Protein AF-A0A1J4USJ6-F1 (afdb_monomer_lite)

Sequence (174 aa):
MAGTRSRQRKGFVGPLGDDFPSIFPIVAGVVLFFATLAYANGVIQEKNDYLDVRKAALGLSYLVTRTGSIDYGYLGMVTCSQELAAYAKSRSVKYHVIVKGACNGIEFSETAEELFGLEDESLYVSCGSEEGESVAEQAMNSNPVIMNFPVAVGCPSYSSNTNGLGMLTVVTWR

Secondary structure (DSSP, 8-state):
--------------GGGTSHHHHHHHHHHHHHHHHHHHHHHHHHHHHHHHHHHHHHHHHHHHHHHTTSEE-HHHIIIIIIIIIIHHHHHHTT-EEEEEEEEE-S---TTS-HHHHH---S--EEEEEESS-STHHHHHHHTT--EEEEEEEEE--GGGT-SS-EEEEEEEEEE-

Foldseek 3Di:
DDDDDDPDPPPPPDPVNVCVVVVVVVVVVVVVVVVVVVVVVVVVVVVVQVVLQVVLLVVLVCLQCVVLEDEQVCVVPPSQPPPNLVSCVVSVKKKKKKKWWDPPADDPPDDVCRVPVPPPDTDIDMHIPDDDPCPVVVLVVFVKDKDKDKGFYCDPPPPDPGTTIIIMIMIMGD

Radius of gyration: 32.66 Å; chains: 1; bounding box: 81×36×108 Å

Structure (mmCIF, N/CA/C/O backbone):
data_AF-A0A1J4USJ6-F1
#
_entry.id   AF-A0A1J4USJ6-F1
#
loop_
_atom_site.group_PDB
_atom_site.id
_atom_site.type_symbol
_atom_site.label_atom_id
_atom_site.label_alt_id
_atom_site.label_comp_id
_atom_site.label_asym_id
_atom_site.label_entity_id
_atom_site.label_seq_id
_atom_site.pdbx_PDB_ins_code
_atom_site.Cartn_x
_atom_site.Cartn_y
_atom_site.Cartn_z
_atom_site.occupancy
_atom_site.B_iso_or_equiv
_atom_site.auth_seq_id
_atom_site.auth_comp_id
_atom_site.auth_asym_id
_atom_site.auth_atom_id
_atom_site.pdbx_PDB_model_num
ATOM 1 N N . MET A 1 1 ? -48.947 25.179 83.606 1.00 42.44 1 MET A N 1
ATOM 2 C CA . MET A 1 1 ? -47.828 25.125 82.640 1.00 42.44 1 MET A CA 1
ATOM 3 C C . MET A 1 1 ? -47.857 23.768 81.955 1.00 42.44 1 MET A C 1
ATOM 5 O O . MET A 1 1 ? -47.458 22.779 82.553 1.00 42.44 1 MET A O 1
ATOM 9 N N . ALA A 1 2 ? -48.448 23.702 80.761 1.00 42.78 2 ALA A N 1
ATOM 10 C CA . ALA A 1 2 ? -48.607 22.468 79.998 1.00 42.78 2 ALA A CA 1
ATOM 11 C C . ALA A 1 2 ? -47.432 22.327 79.021 1.00 42.78 2 ALA A C 1
ATOM 13 O O . ALA A 1 2 ? -47.312 23.102 78.076 1.00 42.78 2 ALA A O 1
ATOM 14 N N . GLY A 1 3 ? -46.540 21.372 79.286 1.00 46.47 3 GLY A N 1
ATOM 15 C CA . GLY A 1 3 ? -45.419 21.056 78.408 1.00 46.47 3 GLY A CA 1
ATOM 16 C C . GLY A 1 3 ? -45.889 20.261 77.192 1.00 46.47 3 GLY A C 1
ATOM 17 O O . GLY A 1 3 ? -46.294 19.105 77.312 1.00 46.47 3 GLY A O 1
ATOM 18 N N . THR A 1 4 ? -45.820 20.866 76.011 1.00 55.78 4 THR A N 1
ATOM 19 C CA . THR A 1 4 ? -46.043 20.196 74.727 1.00 55.78 4 THR A CA 1
ATOM 20 C C . THR A 1 4 ? -44.861 19.278 74.411 1.00 55.78 4 THR A C 1
ATOM 22 O O . THR A 1 4 ? -43.789 19.742 74.027 1.00 55.78 4 THR A O 1
ATOM 25 N N . ARG A 1 5 ? -45.042 17.960 74.566 1.00 51.94 5 ARG A N 1
ATOM 26 C CA . ARG A 1 5 ? -44.087 16.951 74.076 1.00 51.94 5 ARG A CA 1
ATOM 27 C C . ARG A 1 5 ? -44.173 16.873 72.551 1.00 51.94 5 ARG A C 1
ATOM 29 O O . ARG A 1 5 ? -45.172 16.399 72.011 1.00 51.94 5 ARG A O 1
ATOM 36 N N . SER A 1 6 ? -43.126 17.310 71.857 1.00 59.25 6 SER A N 1
ATOM 37 C CA . SER A 1 6 ? -42.968 17.081 70.422 1.00 59.25 6 SER A CA 1
ATOM 38 C C . SER A 1 6 ? -42.794 15.579 70.162 1.00 59.25 6 SER A C 1
ATOM 40 O O . SER A 1 6 ? -41.860 14.935 70.637 1.00 59.25 6 SER A O 1
ATOM 42 N N . ARG A 1 7 ? -43.727 14.982 69.413 1.00 56.41 7 ARG A N 1
ATOM 43 C CA . ARG A 1 7 ? -43.558 13.630 68.867 1.00 56.41 7 ARG A CA 1
ATOM 44 C C . ARG A 1 7 ? -42.507 13.703 67.760 1.00 56.41 7 ARG A C 1
ATOM 46 O O . ARG A 1 7 ? -42.830 14.077 66.635 1.00 56.41 7 ARG A O 1
ATOM 53 N N . GLN A 1 8 ? -41.264 13.338 68.065 1.00 59.28 8 GLN A N 1
ATOM 54 C CA . GLN A 1 8 ? -40.279 13.006 67.036 1.00 59.28 8 GLN A CA 1
ATOM 55 C C . GLN A 1 8 ? -40.834 11.843 66.205 1.00 59.28 8 GLN A C 1
ATOM 57 O O . GLN A 1 8 ? -40.986 10.723 66.699 1.00 59.28 8 GLN A O 1
ATOM 62 N N . ARG A 1 9 ? -41.179 12.113 64.942 1.00 60.00 9 ARG A N 1
ATOM 63 C CA . ARG A 1 9 ? -41.454 11.062 63.962 1.00 60.00 9 ARG A CA 1
ATOM 64 C C . ARG A 1 9 ? -40.146 10.308 63.746 1.00 60.00 9 ARG A C 1
ATOM 66 O O . ARG A 1 9 ? -39.237 10.824 63.106 1.00 60.00 9 ARG A O 1
ATOM 73 N N . LYS A 1 10 ? -40.046 9.103 64.310 1.00 57.91 10 LYS A N 1
ATOM 74 C CA . LYS A 1 10 ? -39.021 8.130 63.933 1.00 57.91 10 LYS A CA 1
ATOM 75 C C . LYS A 1 10 ? -39.247 7.819 62.455 1.00 57.91 10 LYS A C 1
ATOM 77 O O . LYS A 1 10 ? -40.244 7.186 62.113 1.00 57.91 10 LYS A O 1
ATOM 82 N N . GLY A 1 11 ? -38.391 8.355 61.588 1.00 61.69 11 GLY A N 1
ATOM 83 C CA . GLY A 1 11 ? -38.365 7.973 60.184 1.00 61.69 11 GLY A CA 1
ATOM 84 C C . GLY A 1 11 ? -38.097 6.477 60.123 1.00 61.69 11 GLY A C 1
ATOM 85 O O . GLY A 1 11 ? -37.066 6.018 60.607 1.00 61.69 11 GLY A O 1
ATOM 86 N N . PHE A 1 12 ? -39.058 5.719 59.603 1.00 52.09 12 PHE A N 1
ATOM 87 C CA . PHE A 1 12 ? -38.860 4.327 59.230 1.00 52.09 12 PHE A CA 1
ATOM 88 C C . 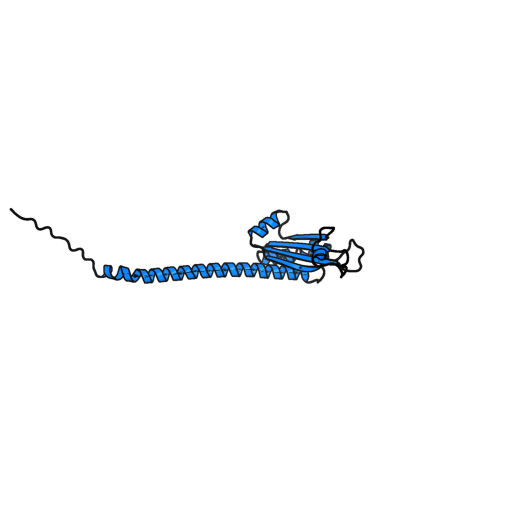PHE A 1 12 ? -37.834 4.302 58.093 1.00 52.09 12 PHE A C 1
ATOM 90 O O . PHE A 1 12 ? -38.188 4.395 56.921 1.00 52.09 12 PHE A O 1
ATOM 97 N N . VAL A 1 13 ? -36.554 4.208 58.441 1.00 57.50 13 VAL A N 1
ATOM 98 C CA . VAL A 1 13 ? -35.556 3.653 57.532 1.00 57.50 13 VAL A CA 1
ATOM 99 C C . VAL A 1 13 ? -35.778 2.146 57.606 1.00 57.50 13 VAL A C 1
ATOM 101 O O . VAL A 1 13 ? -35.335 1.485 58.539 1.00 57.50 13 VAL A O 1
ATOM 104 N N . GLY A 1 14 ? -36.628 1.631 56.716 1.00 60.66 14 GLY A N 1
ATOM 105 C CA . GLY A 1 14 ? -36.828 0.192 56.569 1.00 60.66 14 GLY A CA 1
ATOM 106 C C . GLY A 1 14 ? -35.549 -0.499 56.069 1.00 60.66 14 GLY A C 1
ATOM 107 O O . GLY A 1 14 ? -34.630 0.184 55.614 1.00 60.66 14 GLY A O 1
ATOM 108 N N . PRO A 1 15 ? -35.501 -1.844 56.083 1.00 57.12 15 PRO A N 1
ATOM 109 C CA . PRO A 1 15 ? -34.329 -2.643 55.692 1.00 57.12 15 PRO A CA 1
ATOM 110 C C . PRO A 1 15 ? -33.824 -2.392 54.258 1.00 57.12 15 PRO A C 1
ATOM 112 O O . PRO A 1 15 ? -32.719 -2.787 53.923 1.00 57.12 15 PRO A O 1
ATOM 115 N N . LEU A 1 16 ? -34.578 -1.663 53.429 1.00 55.66 16 LEU A N 1
ATOM 116 C CA . LEU A 1 16 ? -34.137 -1.196 52.110 1.00 55.66 16 LEU A CA 1
ATOM 117 C C . LEU A 1 16 ? -32.944 -0.219 52.163 1.00 55.66 16 LEU A C 1
ATOM 119 O O . LEU A 1 16 ? -32.308 -0.005 51.140 1.00 55.66 16 LEU A O 1
ATOM 123 N N . GLY A 1 17 ? -32.656 0.398 53.316 1.00 55.06 17 GLY A N 1
ATOM 124 C CA . GLY A 1 17 ? -31.540 1.338 53.490 1.00 55.06 17 GLY A CA 1
ATOM 125 C C . GLY A 1 17 ? -30.177 0.700 53.801 1.00 55.06 17 GLY A C 1
ATOM 126 O O . GLY A 1 17 ? -29.163 1.368 53.617 1.00 55.06 17 GLY A O 1
ATOM 127 N N . ASP A 1 18 ? -30.145 -0.554 54.266 1.00 61.88 18 ASP A N 1
ATOM 128 C CA . ASP A 1 18 ? -28.931 -1.229 54.770 1.00 61.88 18 ASP A CA 1
ATOM 129 C C . ASP A 1 18 ? -28.135 -1.939 53.654 1.00 61.88 18 ASP A C 1
ATOM 131 O O . ASP A 1 18 ? -26.920 -2.084 53.740 1.00 61.88 18 ASP A O 1
ATOM 135 N N . ASP A 1 19 ? -28.791 -2.283 52.538 1.00 61.91 19 ASP A N 1
ATOM 136 C CA . ASP A 1 19 ? -28.164 -2.939 51.376 1.00 61.91 19 ASP A CA 1
ATOM 137 C C . ASP A 1 19 ? -27.578 -1.954 50.341 1.00 61.91 19 ASP A C 1
ATOM 139 O O . ASP A 1 19 ? -26.944 -2.349 49.359 1.00 61.91 19 ASP A O 1
ATOM 143 N N . PHE A 1 20 ? -27.743 -0.643 50.542 1.00 65.38 20 PHE A N 1
ATOM 144 C CA . PHE A 1 20 ? -27.178 0.365 49.637 1.00 65.38 20 PHE A CA 1
ATOM 145 C C . PHE A 1 20 ? -25.642 0.343 49.536 1.00 65.38 20 PHE A C 1
ATOM 147 O O . PHE A 1 20 ? -25.138 0.559 48.438 1.00 65.38 20 PHE A O 1
ATOM 154 N N . PRO A 1 21 ? -24.854 0.069 50.593 1.00 71.62 21 PRO A N 1
ATOM 155 C CA . PRO A 1 21 ? -23.399 -0.024 50.472 1.00 71.62 21 PRO A CA 1
ATOM 156 C C . PRO A 1 21 ? -22.934 -1.277 49.713 1.00 71.62 21 PRO A C 1
ATOM 158 O O . PRO A 1 21 ? -21.878 -1.247 49.083 1.00 71.62 21 PRO A O 1
ATOM 161 N N . SER A 1 22 ? -23.704 -2.372 49.750 1.00 78.50 22 SER A N 1
ATOM 162 C CA . SER A 1 22 ? -23.312 -3.665 49.170 1.00 78.50 22 SER A CA 1
ATOM 163 C C . SER A 1 22 ? -23.592 -3.767 47.665 1.00 78.50 22 SER A C 1
ATOM 165 O O . SER A 1 22 ? -22.910 -4.518 46.965 1.00 78.50 22 SER A O 1
ATOM 167 N N . ILE A 1 23 ? -24.520 -2.962 47.132 1.00 83.25 23 ILE A N 1
ATOM 168 C CA . ILE A 1 23 ? -24.812 -2.913 45.690 1.00 83.25 23 ILE A CA 1
ATOM 169 C C . ILE A 1 23 ? -23.757 -2.128 44.892 1.00 83.25 23 ILE A C 1
ATOM 171 O O . ILE A 1 23 ? -23.532 -2.420 43.717 1.00 83.25 23 ILE A O 1
ATOM 175 N N . PHE A 1 24 ? -23.064 -1.169 45.518 1.00 86.00 24 PHE A N 1
ATOM 176 C CA . PHE A 1 24 ? -22.065 -0.327 44.846 1.00 86.00 24 PHE A CA 1
ATOM 177 C C . PHE A 1 24 ? -20.910 -1.127 44.224 1.00 86.00 24 PHE A C 1
ATOM 179 O O . PHE A 1 24 ? -20.638 -0.912 43.043 1.00 86.00 24 PHE A O 1
ATOM 186 N N . PRO A 1 25 ? -20.251 -2.066 44.935 1.00 89.38 25 PRO A N 1
ATOM 187 C CA . PRO A 1 25 ? -19.200 -2.894 44.343 1.00 89.38 25 PRO A CA 1
ATOM 188 C C . PRO A 1 25 ? -19.688 -3.742 43.166 1.00 89.38 25 PRO A C 1
ATOM 190 O O . PRO A 1 25 ? -18.964 -3.902 42.186 1.00 89.38 25 PRO A O 1
ATOM 193 N N . ILE A 1 26 ? -20.924 -4.250 43.234 1.00 90.12 26 ILE A N 1
ATOM 194 C CA . ILE A 1 26 ? -21.519 -5.063 42.166 1.00 90.12 26 ILE A CA 1
ATOM 195 C C . ILE A 1 26 ? -21.740 -4.199 40.923 1.00 90.12 26 ILE A C 1
ATOM 197 O O . ILE A 1 26 ? -21.299 -4.557 39.833 1.00 90.12 26 ILE A O 1
ATOM 201 N N . VAL A 1 27 ? -22.361 -3.028 41.084 1.00 91.62 27 VAL A N 1
ATOM 202 C CA . VAL A 1 27 ? -22.597 -2.093 39.976 1.00 91.62 27 VAL A CA 1
ATOM 203 C C . VAL A 1 27 ? -21.274 -1.582 39.402 1.00 91.62 27 VAL A C 1
ATOM 205 O O . VAL A 1 27 ? -21.112 -1.564 38.185 1.00 91.62 27 VAL A O 1
ATOM 208 N N . ALA A 1 28 ? -20.301 -1.236 40.247 1.00 93.31 28 ALA A N 1
ATOM 209 C CA . ALA A 1 28 ? -18.972 -0.816 39.808 1.00 93.31 28 ALA A CA 1
ATOM 210 C C . ALA A 1 28 ? -18.256 -1.916 39.010 1.00 93.31 28 ALA A C 1
ATOM 212 O O . ALA A 1 28 ? -17.685 -1.631 37.959 1.00 93.31 28 ALA A O 1
ATOM 213 N N . GLY A 1 29 ? -18.335 -3.174 39.458 1.00 96.12 29 GLY A N 1
ATOM 214 C CA . GLY A 1 29 ? -17.787 -4.322 38.738 1.00 96.12 29 GLY A CA 1
ATOM 215 C C . GLY A 1 29 ? -18.441 -4.530 37.371 1.00 96.12 29 GLY A C 1
ATOM 216 O O . GLY A 1 29 ? -17.742 -4.745 36.384 1.00 96.12 29 GLY A O 1
ATOM 217 N N . VAL A 1 30 ? -19.768 -4.393 37.287 1.00 95.31 30 VAL A N 1
ATOM 218 C CA . VAL A 1 30 ? -20.517 -4.497 36.024 1.00 95.31 30 VAL A CA 1
ATOM 219 C C . VAL A 1 30 ? -20.153 -3.363 35.061 1.00 95.31 30 VAL A C 1
ATOM 221 O O . VAL A 1 30 ? -19.907 -3.615 33.883 1.00 95.31 30 VAL A O 1
ATOM 224 N N . VAL A 1 31 ? -20.057 -2.121 35.546 1.00 95.44 31 VAL A N 1
ATOM 225 C CA . VAL A 1 31 ? -19.638 -0.971 34.725 1.00 95.44 31 VAL A CA 1
ATOM 226 C C . VAL A 1 31 ? -18.211 -1.159 34.216 1.00 95.44 31 VAL A C 1
ATOM 228 O O . VAL A 1 31 ? -17.957 -0.953 33.031 1.00 95.44 31 VAL A O 1
ATOM 231 N N . LEU A 1 32 ? -17.292 -1.598 35.080 1.00 95.88 32 LEU A N 1
ATOM 232 C CA . LEU A 1 32 ? -15.907 -1.861 34.698 1.00 95.88 32 LEU A CA 1
ATOM 233 C C . LEU A 1 32 ? -15.828 -2.976 33.651 1.00 95.88 32 LEU A C 1
ATOM 235 O O . LEU A 1 32 ? -15.102 -2.835 32.673 1.00 95.88 32 LEU A O 1
ATOM 239 N N . PHE A 1 33 ? -16.617 -4.039 33.800 1.00 96.88 33 PHE A N 1
ATOM 240 C CA . PHE A 1 33 ? -16.700 -5.125 32.824 1.00 96.88 33 PHE A CA 1
ATOM 241 C C . PHE A 1 33 ? -17.216 -4.660 31.452 1.00 96.88 33 PHE A C 1
ATOM 243 O O . PHE A 1 33 ? -16.642 -5.007 30.421 1.00 96.88 33 PHE A O 1
ATOM 250 N N . PHE A 1 34 ? -18.266 -3.836 31.403 1.00 96.88 34 PHE A N 1
ATOM 251 C CA . PHE A 1 34 ? -18.735 -3.286 30.127 1.00 96.88 34 PHE A CA 1
ATOM 252 C C . PHE A 1 34 ? -17.734 -2.306 29.509 1.00 96.88 34 PHE A C 1
ATOM 254 O O . PHE A 1 34 ? -17.553 -2.308 28.291 1.00 96.88 34 PHE A O 1
ATOM 261 N N . ALA A 1 35 ? -17.046 -1.508 30.329 1.00 95.38 35 ALA A N 1
ATOM 262 C CA . ALA A 1 35 ? -16.004 -0.603 29.858 1.00 95.38 35 ALA A CA 1
ATOM 263 C C . ALA A 1 35 ? -14.819 -1.366 29.244 1.00 95.38 35 ALA A C 1
ATOM 265 O O . ALA A 1 35 ? -14.339 -0.992 28.172 1.00 95.38 35 ALA A O 1
ATOM 266 N N . THR A 1 36 ? -14.375 -2.462 29.869 1.00 96.12 36 THR A N 1
ATOM 267 C CA . THR A 1 36 ? -13.289 -3.289 29.324 1.00 96.12 36 THR A CA 1
ATOM 268 C C . THR A 1 36 ? -13.703 -4.011 28.046 1.00 96.12 36 THR A C 1
ATOM 270 O O . THR A 1 36 ? -12.903 -4.066 27.113 1.00 96.12 36 THR A O 1
ATOM 273 N N . LEU A 1 37 ? -14.946 -4.496 27.945 1.00 95.50 37 LEU A N 1
ATOM 274 C CA . LEU A 1 37 ? -15.477 -5.071 26.702 1.00 95.50 37 LEU A CA 1
ATOM 275 C C . LEU A 1 37 ? -15.538 -4.045 25.564 1.00 95.50 37 LEU A C 1
ATOM 277 O O . LEU A 1 37 ? -15.123 -4.347 24.446 1.00 95.50 37 LEU A O 1
ATOM 281 N N . ALA A 1 38 ? -16.023 -2.832 25.837 1.00 94.75 38 ALA A N 1
ATOM 282 C CA . ALA A 1 38 ? -16.075 -1.763 24.842 1.00 94.75 38 ALA A CA 1
ATOM 283 C C . ALA A 1 38 ? -14.668 -1.383 24.352 1.00 94.75 38 ALA A C 1
ATOM 285 O O . ALA A 1 38 ? -14.444 -1.267 23.148 1.00 94.75 38 ALA A O 1
ATOM 286 N N . TYR A 1 39 ? -13.709 -1.266 25.275 1.00 96.38 39 TYR A N 1
ATOM 287 C CA . TYR A 1 39 ? -12.308 -1.021 24.942 1.00 96.38 39 TYR A CA 1
ATOM 288 C C . TYR A 1 39 ? -11.710 -2.149 24.088 1.00 96.38 39 TYR A C 1
ATOM 290 O O . TYR A 1 39 ? -11.121 -1.884 23.042 1.00 96.38 39 TYR A O 1
ATOM 298 N N . ALA A 1 40 ? -11.902 -3.410 24.490 1.00 95.38 40 ALA A N 1
ATOM 299 C CA . ALA A 1 40 ? -11.399 -4.564 23.749 1.00 95.38 40 ALA A CA 1
ATOM 300 C C . ALA A 1 40 ? -11.958 -4.612 22.319 1.00 95.38 40 ALA A C 1
ATOM 302 O O . ALA A 1 40 ? -11.203 -4.841 21.375 1.00 95.38 40 ALA A O 1
ATOM 303 N N . ASN A 1 41 ? -13.252 -4.325 22.145 1.00 94.75 41 ASN A N 1
ATOM 304 C CA . ASN A 1 41 ? -13.876 -4.253 20.825 1.00 94.75 41 ASN A CA 1
ATOM 305 C C . ASN A 1 41 ? -13.271 -3.143 19.955 1.00 94.75 41 ASN A C 1
ATOM 307 O O . ASN A 1 41 ? -12.996 -3.387 18.781 1.00 94.75 41 ASN A O 1
ATOM 311 N N . GLY A 1 42 ? -13.012 -1.962 20.526 1.00 93.94 42 GLY A N 1
ATOM 312 C CA . GLY A 1 42 ? -12.354 -0.864 19.813 1.00 93.94 42 GLY A C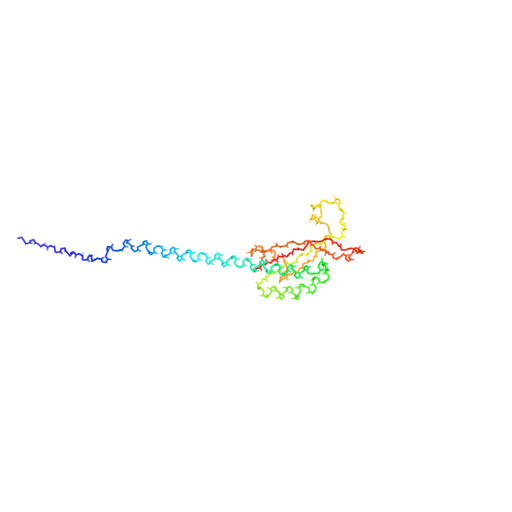A 1
ATOM 313 C C . GLY A 1 42 ? -10.959 -1.247 19.314 1.00 93.94 42 GLY A C 1
ATOM 314 O O . GLY A 1 42 ? -10.652 -1.072 18.137 1.00 93.94 42 GLY A O 1
ATOM 315 N N . VAL A 1 43 ? -10.146 -1.866 20.177 1.00 94.56 43 VAL A N 1
ATOM 316 C CA . VAL A 1 43 ? -8.795 -2.328 19.811 1.00 94.56 43 VAL A CA 1
ATOM 317 C C . VAL A 1 43 ? -8.844 -3.415 18.733 1.00 94.56 43 VAL A C 1
ATOM 319 O O . VAL A 1 43 ? -8.044 -3.394 17.800 1.00 94.56 43 VAL A O 1
ATOM 322 N N . ILE A 1 44 ? -9.778 -4.367 18.827 1.00 95.25 44 ILE A N 1
ATOM 323 C CA . ILE A 1 44 ? -9.940 -5.421 17.814 1.00 95.25 44 ILE A CA 1
ATOM 324 C C . ILE A 1 44 ? -10.286 -4.810 16.455 1.00 95.25 44 ILE A C 1
ATOM 326 O O . ILE A 1 44 ? -9.703 -5.204 15.444 1.00 95.25 44 ILE A O 1
ATOM 330 N N . GLN A 1 45 ? -11.208 -3.847 16.423 1.00 92.88 45 GLN A N 1
ATOM 331 C CA . GLN A 1 45 ? -11.602 -3.182 15.187 1.00 92.88 45 GLN A CA 1
ATOM 332 C C . GLN A 1 45 ? -10.424 -2.431 14.555 1.00 92.88 45 GLN A C 1
ATOM 334 O O . GLN A 1 45 ? -10.140 -2.640 13.379 1.00 92.88 45 GLN A O 1
ATOM 339 N N . GLU A 1 46 ? -9.673 -1.661 15.346 1.00 90.38 46 GLU A N 1
ATOM 340 C CA . GLU A 1 46 ? -8.484 -0.943 14.875 1.00 90.38 46 GLU A CA 1
ATOM 341 C C . GLU A 1 46 ? -7.428 -1.898 14.289 1.00 90.38 46 GLU A C 1
ATOM 343 O O . GLU A 1 46 ? -6.859 -1.648 13.222 1.00 90.38 46 GLU A O 1
ATOM 348 N N . LYS A 1 47 ? -7.179 -3.039 14.947 1.00 92.19 47 LYS A N 1
ATOM 349 C CA . LYS A 1 47 ? -6.233 -4.046 14.441 1.00 92.19 47 LYS A CA 1
ATOM 350 C C . LYS A 1 47 ? -6.727 -4.731 13.173 1.00 92.19 47 LYS A C 1
ATOM 352 O O . LYS A 1 47 ? -5.912 -4.990 12.287 1.00 92.19 47 LYS A O 1
ATOM 357 N N . ASN A 1 48 ? -8.022 -5.009 13.066 1.00 93.56 48 ASN A N 1
ATOM 358 C CA . ASN A 1 48 ? -8.599 -5.579 11.853 1.00 93.56 48 ASN A CA 1
ATOM 359 C C . ASN A 1 48 ? -8.482 -4.607 10.677 1.00 93.56 48 ASN A C 1
ATOM 361 O O . ASN A 1 48 ? -8.025 -5.009 9.609 1.00 93.56 48 ASN A O 1
ATOM 365 N N . ASP A 1 49 ? -8.788 -3.328 10.898 1.00 91.25 49 ASP A N 1
ATOM 366 C CA . ASP A 1 49 ? -8.650 -2.290 9.879 1.00 91.25 49 ASP A CA 1
ATOM 367 C C . ASP A 1 49 ? -7.199 -2.163 9.398 1.00 91.25 49 ASP A C 1
ATOM 369 O O . ASP A 1 49 ? -6.939 -2.172 8.192 1.00 91.25 49 ASP A O 1
ATOM 373 N N . TYR A 1 50 ? -6.236 -2.156 10.324 1.00 91.56 50 TYR A N 1
ATOM 374 C CA . TYR A 1 50 ? -4.812 -2.153 9.986 1.00 91.56 50 TYR A CA 1
ATOM 375 C C . TYR A 1 50 ? -4.391 -3.386 9.164 1.00 91.56 50 TYR A C 1
ATOM 377 O O . TYR A 1 50 ? -3.667 -3.273 8.168 1.00 91.56 50 TYR A O 1
ATOM 385 N N . LEU A 1 51 ? -4.844 -4.581 9.557 1.00 94.81 51 LEU A N 1
ATOM 386 C CA . LEU A 1 51 ? -4.541 -5.818 8.833 1.00 94.81 51 LEU A CA 1
ATOM 387 C C . LEU A 1 51 ? -5.145 -5.822 7.429 1.00 94.81 51 LEU A C 1
ATOM 389 O O . LEU A 1 51 ? -4.519 -6.340 6.504 1.00 94.81 51 LEU A O 1
ATOM 393 N N . ASP A 1 52 ? -6.327 -5.245 7.252 1.00 95.50 52 ASP A N 1
ATOM 394 C CA . ASP A 1 52 ? -6.986 -5.181 5.955 1.00 95.50 52 ASP A CA 1
ATOM 395 C C . ASP A 1 52 ? -6.267 -4.237 4.990 1.00 95.50 52 ASP A C 1
ATOM 397 O O . ASP A 1 52 ? -6.043 -4.619 3.838 1.00 95.50 52 ASP A O 1
ATOM 401 N N . VAL A 1 53 ? -5.799 -3.072 5.458 1.00 95.88 53 VAL A N 1
ATOM 402 C CA . VAL A 1 53 ? -4.946 -2.183 4.647 1.00 95.88 53 VAL A CA 1
ATOM 403 C C . VAL A 1 53 ? -3.655 -2.898 4.251 1.00 95.88 53 VAL A C 1
ATOM 405 O O . VAL A 1 53 ? -3.260 -2.863 3.088 1.00 95.88 53 VAL A O 1
ATOM 408 N N . ARG A 1 54 ? -3.023 -3.632 5.175 1.00 96.31 54 ARG A N 1
ATOM 409 C CA . ARG A 1 54 ? -1.783 -4.367 4.885 1.00 96.31 54 ARG A CA 1
ATOM 410 C C . ARG A 1 54 ? -1.982 -5.527 3.906 1.00 96.31 54 ARG A C 1
ATOM 412 O O . ARG A 1 54 ? -1.144 -5.735 3.031 1.00 96.31 54 ARG A O 1
ATOM 419 N N . LYS A 1 55 ? -3.092 -6.266 4.006 1.00 96.88 55 LYS A N 1
ATOM 420 C CA . LYS A 1 55 ? -3.471 -7.293 3.016 1.00 96.88 55 LYS A CA 1
ATOM 421 C C . LYS A 1 55 ? -3.727 -6.673 1.644 1.00 96.88 55 LYS A C 1
ATOM 423 O O . LYS A 1 55 ? -3.321 -7.244 0.633 1.00 96.88 55 LYS A O 1
ATOM 428 N N . ALA A 1 56 ? -4.396 -5.520 1.597 1.00 96.62 56 ALA A N 1
ATOM 429 C CA . ALA A 1 56 ? -4.641 -4.810 0.350 1.00 96.62 56 ALA A CA 1
ATOM 430 C C . ALA A 1 56 ? -3.326 -4.344 -0.283 1.00 96.62 56 ALA A C 1
ATOM 432 O O . ALA A 1 56 ? -3.100 -4.612 -1.460 1.00 96.62 56 ALA A O 1
ATOM 433 N N . ALA A 1 57 ? -2.430 -3.766 0.517 1.00 96.25 57 ALA A N 1
ATOM 434 C CA . ALA A 1 57 ? -1.103 -3.364 0.085 1.00 96.25 57 ALA A CA 1
ATOM 435 C C . ALA A 1 57 ? -0.329 -4.559 -0.506 1.00 96.25 57 ALA A C 1
ATOM 437 O O . ALA A 1 57 ? 0.201 -4.456 -1.606 1.00 96.25 57 ALA A O 1
ATOM 438 N N . LEU A 1 58 ? -0.313 -5.719 0.169 1.00 96.12 58 LEU A N 1
ATOM 439 C CA . LEU A 1 58 ? 0.357 -6.931 -0.334 1.00 96.12 58 LEU A CA 1
ATOM 440 C C . LEU A 1 58 ? -0.232 -7.412 -1.665 1.00 96.12 58 LEU A C 1
ATOM 442 O O . LEU A 1 58 ? 0.513 -7.798 -2.563 1.00 96.12 58 LEU A O 1
ATOM 446 N N . GLY A 1 59 ? -1.558 -7.358 -1.808 1.00 95.94 59 GLY A N 1
ATOM 447 C CA . GLY A 1 59 ? -2.229 -7.683 -3.066 1.00 95.94 59 GLY A CA 1
ATOM 448 C C . GLY A 1 59 ? -1.856 -6.723 -4.196 1.00 95.94 59 GLY A C 1
ATOM 449 O O . GLY A 1 59 ? -1.539 -7.175 -5.293 1.00 95.94 59 GLY A O 1
ATOM 450 N N . LEU A 1 60 ? -1.819 -5.415 -3.924 1.00 94.69 60 LEU A N 1
ATOM 451 C CA . LEU A 1 60 ? -1.372 -4.404 -4.887 1.00 94.69 60 LEU A CA 1
ATOM 452 C C . LEU A 1 60 ? 0.088 -4.636 -5.293 1.00 94.69 60 LEU A C 1
ATOM 454 O O . LEU A 1 60 ? 0.398 -4.665 -6.480 1.00 94.69 60 LEU A O 1
ATOM 458 N N . SER A 1 61 ? 0.978 -4.878 -4.332 1.00 94.06 61 SER A N 1
ATOM 459 C CA . SER A 1 61 ? 2.386 -5.172 -4.608 1.00 94.06 61 SER A CA 1
ATOM 460 C C . SER A 1 61 ? 2.566 -6.434 -5.440 1.00 94.06 61 SER A C 1
ATOM 462 O O . SER A 1 61 ? 3.379 -6.437 -6.360 1.00 94.06 61 SER A O 1
ATOM 464 N N . TYR A 1 62 ? 1.784 -7.483 -5.183 1.00 93.94 62 TYR A N 1
ATOM 465 C CA . TYR A 1 62 ? 1.790 -8.685 -6.014 1.00 93.94 62 TYR A CA 1
ATOM 466 C C . TYR A 1 62 ? 1.353 -8.381 -7.452 1.00 93.94 62 TYR A C 1
ATOM 468 O O . TYR A 1 62 ? 2.016 -8.803 -8.396 1.00 93.94 62 TYR A O 1
ATOM 476 N N . LEU A 1 63 ? 0.281 -7.604 -7.636 1.00 92.81 63 LEU A N 1
ATOM 477 C CA . LEU A 1 63 ? -0.207 -7.235 -8.968 1.00 92.81 63 LEU A CA 1
ATOM 478 C C . LEU A 1 63 ? 0.839 -6.456 -9.773 1.00 92.81 63 LEU A C 1
ATOM 480 O O . LEU A 1 63 ? 0.984 -6.705 -10.968 1.00 92.81 63 LEU A O 1
ATOM 484 N N . VAL A 1 64 ? 1.601 -5.572 -9.123 1.00 90.94 64 VAL A N 1
ATOM 485 C CA . VAL A 1 64 ? 2.680 -4.821 -9.786 1.00 90.94 64 VAL A CA 1
ATOM 486 C C . VAL A 1 64 ? 3.912 -5.687 -10.057 1.00 90.94 64 VAL A C 1
ATOM 488 O O . VAL A 1 64 ? 4.548 -5.538 -11.095 1.00 90.94 64 VAL A O 1
ATOM 491 N N . THR A 1 65 ? 4.261 -6.602 -9.152 1.00 90.88 65 THR A N 1
ATOM 492 C CA . THR A 1 65 ? 5.504 -7.393 -9.245 1.00 90.88 65 THR A CA 1
ATOM 493 C C . THR A 1 65 ? 5.356 -8.729 -9.977 1.00 90.88 65 THR A C 1
ATOM 495 O O . THR A 1 65 ? 6.365 -9.380 -10.244 1.00 90.88 65 THR A O 1
ATOM 498 N N . ARG A 1 66 ? 4.139 -9.149 -10.357 1.00 88.69 66 ARG A N 1
ATOM 499 C CA . ARG A 1 66 ? 3.876 -10.473 -10.963 1.00 88.69 66 ARG A CA 1
ATOM 500 C C . ARG A 1 66 ? 4.681 -10.776 -12.231 1.00 88.69 66 ARG A C 1
ATOM 502 O O . ARG A 1 66 ? 4.910 -11.942 -12.532 1.00 88.69 66 ARG A O 1
ATOM 509 N N . THR A 1 67 ? 5.076 -9.753 -12.987 1.00 84.81 67 THR A N 1
ATOM 510 C CA . THR A 1 67 ? 5.843 -9.897 -14.234 1.00 84.81 67 THR A CA 1
ATOM 511 C C . THR A 1 67 ? 7.346 -10.029 -13.998 1.00 84.81 67 THR A C 1
ATOM 513 O O . THR A 1 67 ? 8.074 -10.342 -14.933 1.00 84.81 67 THR A O 1
ATOM 516 N N . GLY A 1 68 ? 7.837 -9.778 -12.779 1.00 82.31 68 GLY A N 1
ATOM 517 C CA . GLY A 1 68 ? 9.263 -9.808 -12.431 1.00 82.31 68 GLY A CA 1
ATOM 518 C C . GLY A 1 68 ? 10.083 -8.629 -12.977 1.00 82.31 68 GLY A C 1
ATOM 519 O O . GLY A 1 68 ? 11.070 -8.238 -12.358 1.00 82.31 68 GLY A O 1
ATOM 520 N N . SER A 1 69 ? 9.650 -8.019 -14.083 1.00 87.50 69 SER A N 1
ATOM 521 C CA . SER A 1 69 ? 10.187 -6.771 -14.626 1.00 87.50 69 SER A CA 1
ATOM 522 C C . SER A 1 69 ? 9.092 -5.731 -14.831 1.00 87.50 69 SER A C 1
ATOM 524 O O . SER A 1 69 ? 7.979 -6.064 -15.255 1.00 87.50 69 SER A O 1
ATOM 526 N N . ILE A 1 70 ? 9.427 -4.469 -14.584 1.00 87.62 70 ILE A N 1
ATOM 527 C CA . ILE A 1 70 ? 8.557 -3.322 -14.812 1.00 87.62 70 ILE A CA 1
ATOM 528 C C . ILE A 1 70 ? 9.001 -2.610 -16.088 1.00 87.62 70 ILE A C 1
ATOM 530 O O . ILE A 1 70 ? 10.102 -2.065 -16.161 1.00 87.62 70 ILE A O 1
ATOM 534 N N . ASP A 1 71 ? 8.116 -2.603 -17.080 1.00 85.12 71 ASP A N 1
ATOM 535 C CA . ASP A 1 71 ? 8.207 -1.707 -18.229 1.00 85.12 71 ASP A CA 1
ATOM 536 C C . ASP A 1 71 ? 7.415 -0.433 -17.915 1.00 85.12 71 ASP A C 1
ATOM 538 O O . ASP A 1 71 ? 6.229 -0.483 -17.572 1.00 85.12 71 ASP A O 1
ATOM 542 N N . TYR A 1 72 ? 8.080 0.712 -18.019 1.00 76.06 72 TYR A N 1
ATOM 543 C CA . TYR A 1 72 ? 7.523 2.026 -17.727 1.00 76.06 72 TYR A CA 1
ATOM 544 C C . TYR A 1 72 ? 6.278 2.350 -18.558 1.00 76.06 72 TYR A C 1
ATOM 546 O O . TYR A 1 72 ? 5.308 2.888 -18.017 1.00 76.06 72 TYR A O 1
ATOM 554 N N . GLY A 1 73 ? 6.263 1.971 -19.842 1.00 72.94 73 GLY A N 1
ATOM 555 C CA . GLY A 1 73 ? 5.097 2.183 -20.704 1.00 72.94 73 GLY A CA 1
ATOM 556 C C . GLY A 1 73 ? 3.898 1.344 -20.259 1.00 72.94 73 GLY A C 1
ATOM 557 O O . GLY A 1 73 ? 2.758 1.813 -20.247 1.00 72.94 73 GLY A O 1
ATOM 558 N N . TYR A 1 74 ? 4.163 0.113 -19.819 1.00 75.94 74 TYR A N 1
ATOM 559 C CA . TYR A 1 74 ? 3.135 -0.822 -19.370 1.00 75.94 74 TYR A CA 1
ATOM 560 C C . TYR A 1 74 ? 2.558 -0.456 -17.995 1.00 75.94 74 TYR A C 1
ATOM 562 O O . TYR A 1 74 ? 1.345 -0.560 -17.780 1.00 75.94 74 TYR A O 1
ATOM 570 N N . LEU A 1 75 ? 3.412 0.004 -17.073 1.00 77.00 75 LEU A N 1
ATOM 571 C CA . LEU A 1 75 ? 3.012 0.371 -15.717 1.00 77.00 75 LEU A CA 1
ATOM 572 C C . LEU A 1 75 ? 1.962 1.489 -15.737 1.00 77.00 75 LEU A C 1
ATOM 574 O O . LEU A 1 75 ? 0.880 1.312 -15.175 1.00 77.00 75 LEU A O 1
ATOM 578 N N . GLY A 1 76 ? 2.252 2.595 -16.430 1.00 70.31 76 GLY A N 1
ATOM 579 C CA . GLY A 1 76 ? 1.361 3.756 -16.485 1.00 70.31 76 GLY A CA 1
ATOM 580 C C . GLY A 1 76 ? 0.040 3.479 -17.208 1.00 70.31 76 GLY A C 1
ATOM 581 O O . GLY A 1 76 ? -1.019 3.876 -16.726 1.00 70.31 76 GLY A O 1
ATOM 582 N N . MET A 1 77 ? 0.075 2.767 -18.340 1.00 65.50 77 MET A N 1
ATOM 583 C CA . MET A 1 77 ? -1.109 2.623 -19.196 1.00 65.50 77 MET A CA 1
ATOM 584 C C . MET A 1 77 ? -2.056 1.497 -18.778 1.00 65.50 77 MET A C 1
ATOM 586 O O . MET A 1 77 ? -3.270 1.687 -18.831 1.00 65.50 77 MET A O 1
ATOM 590 N N . VAL A 1 78 ? -1.536 0.333 -18.378 1.00 65.00 78 VAL A N 1
ATOM 591 C CA . VAL A 1 78 ? -2.348 -0.892 -18.245 1.00 65.00 78 VAL A CA 1
ATOM 592 C C . VAL A 1 78 ? -2.525 -1.286 -16.785 1.00 65.00 78 VAL A C 1
ATOM 594 O O . VAL A 1 78 ? -3.649 -1.431 -16.302 1.00 65.00 78 VAL A O 1
ATOM 597 N N . THR A 1 79 ? -1.420 -1.420 -16.056 1.00 72.62 79 THR A N 1
ATOM 598 C CA . THR A 1 79 ? -1.454 -1.930 -14.680 1.00 72.62 79 THR A CA 1
ATOM 599 C C . THR A 1 79 ? -2.119 -0.931 -13.737 1.00 72.6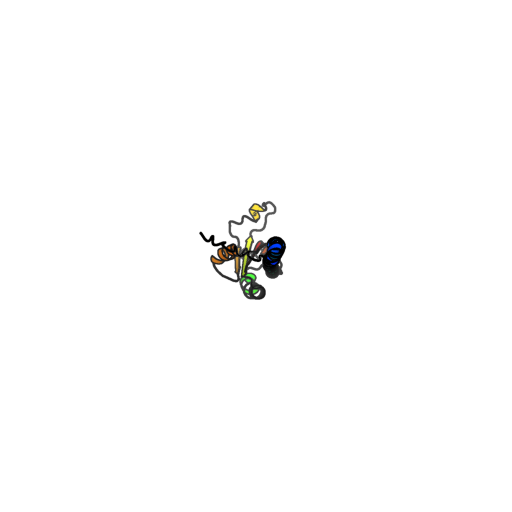2 79 THR A C 1
ATOM 601 O O . THR A 1 79 ? -2.986 -1.303 -12.943 1.00 72.62 79 THR A O 1
ATOM 604 N N . CYS A 1 80 ? -1.764 0.351 -13.852 1.00 79.31 80 CYS A N 1
ATOM 605 C CA . CYS A 1 80 ? -2.251 1.377 -12.940 1.00 79.31 80 CYS A CA 1
ATOM 606 C C . CYS A 1 80 ? -3.707 1.788 -13.165 1.00 79.31 80 CYS A C 1
ATOM 608 O O . CYS A 1 80 ? -4.421 1.986 -12.187 1.00 79.31 80 CYS A O 1
ATOM 610 N N . SER A 1 81 ? -4.158 1.902 -14.416 1.00 72.69 81 SER A N 1
ATOM 611 C CA . SER A 1 81 ? -5.479 2.465 -14.730 1.00 72.69 81 SER A CA 1
ATOM 612 C C . SER A 1 81 ? -6.631 1.462 -14.582 1.00 72.69 81 SER A C 1
ATOM 614 O O . SER A 1 81 ? -7.762 1.867 -14.317 1.00 72.69 81 SER A O 1
ATOM 616 N N . GLN A 1 82 ? -6.364 0.158 -14.728 1.00 83.75 82 GLN A N 1
ATOM 617 C CA . GLN A 1 82 ? -7.412 -0.868 -14.752 1.00 83.75 82 GLN A CA 1
ATOM 618 C C . GLN A 1 82 ? -7.329 -1.819 -13.560 1.00 83.75 82 GLN A C 1
ATOM 620 O O . GLN A 1 82 ? -8.233 -1.843 -12.723 1.00 83.75 82 GLN A O 1
ATOM 625 N N . GLU A 1 83 ? -6.255 -2.603 -13.460 1.00 90.50 83 GLU A N 1
ATOM 626 C CA . GLU A 1 83 ? -6.190 -3.695 -12.484 1.00 90.50 83 GLU A CA 1
ATOM 627 C C . GLU A 1 83 ? -6.005 -3.192 -11.049 1.00 90.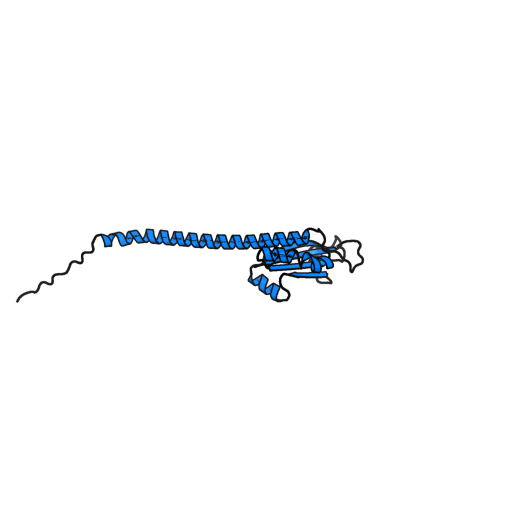50 83 GLU A C 1
ATOM 629 O O . GLU A 1 83 ? -6.764 -3.586 -10.158 1.00 90.50 83 GLU A O 1
ATOM 634 N N . LEU A 1 84 ? -5.038 -2.296 -10.817 1.00 92.31 84 LEU A N 1
ATOM 635 C CA . LEU A 1 84 ? -4.791 -1.752 -9.478 1.00 92.31 84 LEU A CA 1
ATOM 636 C C . LEU A 1 84 ? -5.970 -0.909 -8.992 1.00 92.31 84 LEU A C 1
ATOM 638 O O . LEU A 1 84 ? -6.391 -1.063 -7.847 1.00 92.31 84 LEU A O 1
ATOM 642 N N . ALA A 1 85 ? -6.548 -0.087 -9.869 1.00 92.25 85 ALA A N 1
ATOM 643 C CA . ALA A 1 85 ? -7.700 0.744 -9.543 1.00 92.25 85 ALA A CA 1
ATOM 644 C C . ALA A 1 85 ? -8.926 -0.100 -9.159 1.00 92.25 85 ALA A C 1
ATOM 646 O O . ALA A 1 85 ? -9.569 0.161 -8.138 1.00 92.25 85 ALA A O 1
ATOM 647 N N . ALA A 1 86 ? -9.231 -1.152 -9.928 1.00 94.00 86 ALA A N 1
ATOM 648 C CA . ALA A 1 86 ? -10.330 -2.062 -9.618 1.00 94.00 86 ALA A CA 1
ATOM 649 C C . ALA A 1 86 ? -10.095 -2.812 -8.297 1.00 94.00 86 ALA A C 1
ATOM 651 O O . ALA A 1 86 ? -11.003 -2.905 -7.464 1.00 94.00 86 ALA A O 1
ATOM 652 N N . TYR A 1 87 ? -8.871 -3.303 -8.076 1.00 95.50 87 TYR A N 1
ATOM 653 C CA . TYR A 1 87 ? -8.509 -3.994 -6.842 1.00 95.50 87 TYR A CA 1
ATOM 654 C C . TYR A 1 87 ? -8.614 -3.070 -5.622 1.00 95.50 87 TYR A C 1
ATOM 656 O O . TYR A 1 87 ? -9.288 -3.416 -4.650 1.00 95.50 87 TYR A O 1
ATOM 664 N N . ALA A 1 88 ? -8.022 -1.876 -5.689 1.00 95.19 88 ALA A N 1
ATOM 665 C CA . ALA A 1 88 ? -8.059 -0.882 -4.621 1.00 95.19 88 ALA A CA 1
ATOM 666 C C . ALA A 1 88 ? -9.499 -0.474 -4.272 1.00 95.19 88 ALA A C 1
ATOM 668 O O . ALA A 1 88 ? -9.889 -0.504 -3.103 1.00 95.19 88 ALA A O 1
ATOM 669 N N . LYS A 1 89 ? -10.333 -0.231 -5.293 1.00 95.19 89 LYS A N 1
ATOM 670 C CA . LYS A 1 89 ? -11.759 0.073 -5.120 1.00 95.19 89 LYS A CA 1
ATOM 671 C C . LYS A 1 89 ? -12.517 -1.062 -4.428 1.00 95.19 89 LYS A C 1
ATOM 673 O O . LYS A 1 89 ? -13.317 -0.795 -3.539 1.00 95.19 89 LYS A O 1
ATOM 678 N N . SER A 1 90 ? -12.250 -2.322 -4.783 1.00 96.25 90 SER A N 1
ATOM 679 C CA . SER A 1 90 ? -12.893 -3.486 -4.143 1.00 96.25 90 SER A CA 1
ATOM 680 C C . SER A 1 90 ? -12.529 -3.659 -2.664 1.00 96.25 90 SER A C 1
ATOM 682 O O . SER A 1 90 ? -13.268 -4.288 -1.908 1.00 96.25 90 SER A O 1
ATOM 684 N N . ARG A 1 91 ? -11.383 -3.108 -2.250 1.00 96.38 91 ARG A N 1
ATOM 685 C CA . ARG A 1 91 ? -10.869 -3.163 -0.878 1.00 96.38 91 ARG A CA 1
ATOM 686 C C . ARG A 1 91 ? -11.123 -1.874 -0.095 1.00 96.38 91 ARG A C 1
ATOM 688 O O . ARG A 1 91 ? -10.738 -1.813 1.070 1.00 96.38 91 ARG A O 1
ATOM 695 N N . SER A 1 92 ? -11.768 -0.882 -0.714 1.00 95.44 92 SER A N 1
ATOM 696 C CA . SER A 1 92 ? -11.977 0.456 -0.152 1.00 95.44 92 SER A CA 1
ATOM 697 C C . SER A 1 92 ? -10.674 1.080 0.355 1.00 95.44 92 SER A C 1
ATOM 699 O O . SER A 1 92 ? -10.634 1.612 1.460 1.00 95.44 92 SER A O 1
ATOM 701 N N . VAL A 1 93 ? -9.599 0.960 -0.428 1.00 95.44 93 VAL A N 1
ATOM 702 C CA . VAL A 1 93 ? -8.299 1.576 -0.133 1.00 95.44 93 VAL A CA 1
ATOM 703 C C . VAL A 1 93 ? -7.883 2.514 -1.256 1.00 95.44 93 VAL A C 1
ATOM 705 O O . VAL A 1 93 ? -8.250 2.330 -2.417 1.00 95.44 93 VAL A O 1
ATOM 708 N N . LYS A 1 94 ? -7.074 3.498 -0.893 1.00 95.06 94 LYS A N 1
ATOM 709 C CA . LYS A 1 94 ? -6.321 4.366 -1.788 1.00 95.06 94 LYS A CA 1
ATOM 710 C C . LYS A 1 94 ? -4.897 3.840 -1.922 1.00 95.06 94 LYS A C 1
ATOM 712 O O . LYS A 1 94 ? -4.394 3.148 -1.032 1.00 95.06 94 LYS A O 1
ATOM 717 N N . TYR A 1 95 ? -4.251 4.142 -3.040 1.00 94.25 95 TYR A N 1
ATOM 718 C CA . TYR A 1 95 ? -2.890 3.686 -3.288 1.00 94.25 95 TYR A CA 1
ATOM 719 C C . TYR A 1 95 ? -2.081 4.678 -4.108 1.00 94.25 95 TYR A C 1
ATOM 721 O O . TYR A 1 95 ? -2.619 5.464 -4.887 1.00 94.25 95 TYR A O 1
ATOM 729 N N . HIS A 1 96 ? -0.768 4.580 -3.954 1.00 92.62 96 HIS A N 1
ATOM 730 C CA . HIS A 1 96 ? 0.205 5.264 -4.779 1.00 92.62 96 HIS A CA 1
ATOM 731 C C . HIS A 1 96 ? 1.398 4.335 -4.996 1.00 92.62 96 HIS A C 1
ATOM 733 O O . HIS A 1 96 ? 1.941 3.770 -4.049 1.00 92.62 96 HIS A O 1
ATOM 739 N N . VAL A 1 97 ? 1.766 4.129 -6.250 1.00 91.06 97 VAL A N 1
ATOM 740 C CA . VAL A 1 97 ? 2.882 3.295 -6.675 1.00 91.06 97 VAL A CA 1
ATOM 741 C C . VAL A 1 97 ? 3.929 4.203 -7.283 1.00 91.06 97 VAL A C 1
ATOM 743 O O . VAL A 1 97 ? 3.619 5.008 -8.155 1.00 91.06 97 VAL A O 1
ATOM 746 N N . ILE A 1 98 ? 5.165 4.050 -6.832 1.00 88.88 98 ILE A N 1
ATOM 747 C CA . ILE A 1 98 ? 6.329 4.766 -7.334 1.00 88.88 98 ILE A CA 1
ATOM 748 C C . ILE A 1 98 ? 7.350 3.725 -7.761 1.00 88.88 98 ILE A C 1
ATOM 750 O O . ILE A 1 98 ? 7.645 2.797 -7.012 1.00 88.88 98 ILE A O 1
ATOM 754 N N . VAL A 1 99 ? 7.917 3.892 -8.947 1.00 88.19 99 VAL A N 1
ATOM 755 C CA . VAL A 1 99 ? 9.060 3.114 -9.412 1.00 88.19 99 VAL A CA 1
ATOM 756 C C . VAL A 1 99 ? 10.203 4.072 -9.670 1.00 88.19 99 VAL A C 1
ATOM 758 O O . VAL A 1 99 ? 10.078 4.991 -10.478 1.00 88.19 99 VAL A O 1
ATOM 761 N N . LYS A 1 100 ? 11.311 3.837 -8.969 1.00 86.56 100 LYS A N 1
ATOM 762 C CA . LYS A 1 100 ? 12.590 4.510 -9.189 1.00 86.56 100 LYS A CA 1
ATOM 763 C C . LYS A 1 100 ? 13.567 3.497 -9.757 1.00 86.56 100 LYS A C 1
ATOM 765 O O . LYS A 1 100 ? 13.845 2.500 -9.098 1.00 86.56 100 LYS A O 1
ATOM 770 N N . GLY A 1 101 ? 14.043 3.719 -10.975 1.00 82.88 101 GLY A N 1
ATOM 771 C CA . GLY A 1 101 ? 15.014 2.838 -11.621 1.00 82.88 101 GLY A CA 1
ATOM 772 C C . GLY A 1 101 ? 16.384 3.479 -11.781 1.00 82.88 101 GLY A C 1
ATOM 773 O O . GLY A 1 101 ? 16.472 4.677 -12.037 1.00 82.88 101 GLY A O 1
ATOM 774 N N . ALA A 1 102 ? 17.421 2.652 -11.692 1.00 79.62 102 ALA A N 1
ATOM 775 C CA . ALA A 1 102 ? 18.783 2.942 -12.110 1.00 79.62 102 ALA A CA 1
ATOM 776 C C . ALA A 1 102 ? 19.113 2.090 -13.344 1.00 79.62 102 ALA A C 1
ATOM 778 O O . ALA A 1 102 ? 19.066 0.856 -13.306 1.00 79.62 102 ALA A O 1
ATOM 779 N N . CYS A 1 103 ? 19.404 2.765 -14.456 1.00 76.75 103 CYS A N 1
ATOM 780 C CA . CYS A 1 103 ? 19.708 2.126 -15.739 1.00 76.75 103 CYS A CA 1
ATOM 781 C C . CYS A 1 103 ? 21.203 2.072 -16.063 1.00 76.75 103 CYS A C 1
ATOM 783 O O . CYS A 1 103 ? 21.606 1.333 -16.963 1.00 76.75 103 CYS A O 1
ATOM 785 N N . ASN A 1 104 ? 22.016 2.813 -15.313 1.00 70.44 104 ASN A N 1
ATOM 786 C CA . ASN A 1 104 ? 23.465 2.693 -15.339 1.00 70.44 104 ASN A CA 1
ATOM 787 C C . ASN A 1 104 ? 23.776 1.348 -14.677 1.00 70.44 104 ASN A C 1
ATOM 789 O O . ASN A 1 104 ? 23.419 1.146 -13.519 1.00 70.44 104 ASN A O 1
ATOM 793 N N . GLY A 1 105 ? 24.277 0.377 -15.444 1.00 62.50 105 GLY A N 1
ATOM 794 C CA . GLY A 1 105 ? 24.513 -0.980 -14.948 1.00 62.50 105 GLY A CA 1
ATOM 795 C C . GLY A 1 105 ? 25.263 -0.977 -13.613 1.00 62.50 105 GLY A C 1
ATOM 796 O O . GLY A 1 105 ? 26.122 -0.135 -13.391 1.00 62.50 105 GLY A O 1
ATOM 797 N N . ILE A 1 106 ? 24.925 -1.913 -12.727 1.00 62.31 106 ILE A N 1
ATOM 798 C CA . ILE A 1 106 ? 25.529 -1.975 -11.393 1.00 62.31 106 ILE A CA 1
ATOM 799 C C . ILE A 1 106 ? 26.965 -2.481 -11.519 1.00 62.31 106 ILE A C 1
ATOM 801 O O . ILE A 1 106 ? 27.178 -3.644 -11.882 1.00 62.31 106 ILE A O 1
ATOM 805 N N . GLU A 1 107 ? 27.946 -1.653 -11.174 1.00 61.25 107 GLU A N 1
ATOM 806 C CA . GLU A 1 107 ? 29.285 -2.153 -10.892 1.00 61.25 107 GLU A CA 1
ATOM 807 C C . GLU A 1 107 ? 29.277 -2.791 -9.497 1.00 61.25 107 GLU A C 1
ATOM 809 O O . GLU A 1 107 ? 28.954 -2.156 -8.500 1.00 61.25 107 GLU A O 1
ATOM 814 N N . PHE A 1 108 ? 29.639 -4.075 -9.397 1.00 59.75 108 PHE A N 1
ATOM 815 C CA . PHE A 1 108 ? 29.649 -4.821 -8.126 1.00 59.75 108 PHE A CA 1
ATOM 816 C C . PHE A 1 108 ? 30.609 -4.251 -7.060 1.00 59.75 108 PHE A C 1
ATOM 818 O O . PHE A 1 108 ? 30.666 -4.783 -5.950 1.00 59.75 108 PHE A O 1
ATOM 825 N N . SER A 1 109 ? 31.393 -3.222 -7.393 1.00 60.62 109 SER A N 1
ATOM 826 C CA . SER A 1 109 ? 32.233 -2.481 -6.452 1.00 60.62 109 SER A CA 1
ATOM 827 C C . SER A 1 109 ? 31.501 -1.362 -5.713 1.00 60.62 109 SER A C 1
ATOM 829 O O . SER A 1 109 ? 32.042 -0.873 -4.725 1.00 60.62 109 SER A O 1
ATOM 831 N N . GLU A 1 110 ? 30.316 -0.953 -6.168 1.00 59.69 110 GLU A N 1
ATOM 832 C CA . GLU A 1 110 ? 29.537 0.109 -5.532 1.00 59.69 110 GLU A CA 1
ATOM 833 C C . GLU A 1 110 ? 28.872 -0.391 -4.247 1.00 59.69 110 GLU A C 1
ATOM 835 O O . GLU A 1 110 ? 28.382 -1.522 -4.143 1.00 59.69 110 GLU A O 1
ATOM 840 N N . THR A 1 111 ? 28.873 0.463 -3.229 1.00 61.94 111 THR A N 1
ATOM 841 C CA . THR A 1 111 ? 28.214 0.167 -1.958 1.00 61.94 111 THR A CA 1
ATOM 842 C C . THR A 1 111 ? 26.694 0.266 -2.104 1.00 61.94 111 THR A C 1
ATOM 844 O O . THR A 1 111 ? 26.172 0.996 -2.943 1.00 61.94 111 THR A O 1
ATOM 847 N N . ALA A 1 112 ? 25.940 -0.454 -1.263 1.00 57.66 112 ALA A N 1
ATOM 848 C CA . ALA A 1 112 ? 24.474 -0.393 -1.282 1.00 57.66 112 ALA A CA 1
ATOM 849 C C . ALA A 1 112 ? 23.942 1.047 -1.107 1.00 57.66 112 ALA A C 1
ATOM 851 O O . ALA A 1 112 ? 22.902 1.392 -1.656 1.00 57.66 112 ALA A O 1
ATOM 852 N N . GLU A 1 113 ? 24.657 1.897 -0.370 1.00 60.31 113 GLU A N 1
ATOM 853 C CA . GLU A 1 113 ? 24.290 3.302 -0.173 1.00 60.31 113 GLU A CA 1
ATOM 854 C C . GLU A 1 113 ? 24.462 4.140 -1.447 1.00 60.31 113 GLU A C 1
ATOM 856 O O . GLU A 1 113 ? 23.613 4.984 -1.713 1.00 60.31 113 GLU A O 1
ATOM 861 N N . GLU A 1 114 ? 25.467 3.862 -2.281 1.00 59.25 114 GLU A N 1
ATOM 862 C CA . GLU A 1 114 ? 25.641 4.496 -3.601 1.00 59.25 114 GLU A CA 1
ATOM 863 C C . GLU A 1 114 ? 24.591 3.996 -4.607 1.00 59.25 114 GLU A C 1
ATOM 865 O O . GLU A 1 114 ? 24.016 4.777 -5.360 1.00 59.25 114 GLU A O 1
ATOM 870 N N . LEU A 1 115 ? 24.248 2.707 -4.537 1.00 56.00 115 LEU A N 1
ATOM 871 C CA . LEU A 1 115 ? 23.214 2.065 -5.357 1.00 56.00 115 LEU A CA 1
ATOM 872 C C . LEU A 1 115 ? 21.790 2.570 -5.086 1.00 56.00 115 LEU A C 1
ATOM 874 O O . LEU A 1 115 ? 20.949 2.583 -5.988 1.00 56.00 115 LEU A O 1
ATOM 878 N N . PHE A 1 116 ? 21.494 2.944 -3.839 1.00 56.12 116 PHE A N 1
ATOM 879 C CA . PHE A 1 116 ? 20.171 3.424 -3.422 1.00 56.12 116 PHE A CA 1
ATOM 880 C C . PHE A 1 116 ? 20.121 4.943 -3.176 1.00 56.12 116 PHE A C 1
ATOM 882 O O . PHE A 1 116 ? 19.025 5.497 -3.062 1.00 56.12 116 PHE A O 1
ATOM 889 N N . GLY A 1 117 ? 21.271 5.623 -3.150 1.00 52.69 117 GLY A N 1
ATOM 890 C CA . GLY A 1 117 ? 21.442 7.078 -3.055 1.00 52.69 117 GLY A CA 1
ATOM 891 C C . GLY A 1 117 ? 21.330 7.789 -4.406 1.00 52.69 117 GLY A C 1
ATOM 892 O O . GLY A 1 117 ? 22.142 8.650 -4.724 1.00 52.69 117 GLY A O 1
ATOM 893 N N . LEU A 1 118 ? 20.349 7.395 -5.222 1.00 53.62 118 LEU A N 1
ATOM 894 C CA . LEU A 1 118 ? 20.172 7.859 -6.600 1.00 53.62 118 LEU A CA 1
ATOM 895 C C . LEU A 1 118 ? 19.762 9.344 -6.644 1.00 53.62 118 LEU A C 1
ATOM 897 O O . LEU A 1 118 ? 18.568 9.656 -6.640 1.00 53.62 118 LEU A O 1
ATOM 901 N N . GLU A 1 119 ? 20.743 10.248 -6.681 1.00 52.44 119 GLU A N 1
ATOM 902 C CA . GLU A 1 119 ? 20.533 11.689 -6.899 1.00 52.44 119 GLU A CA 1
ATOM 903 C C . GLU A 1 119 ? 20.520 12.094 -8.383 1.00 52.44 119 GLU A C 1
ATOM 905 O O . GLU A 1 119 ? 19.928 13.120 -8.702 1.00 52.44 119 GLU A O 1
ATOM 910 N N . ASP A 1 120 ? 21.044 11.282 -9.307 1.00 52.53 120 ASP A N 1
ATOM 911 C CA . ASP A 1 120 ? 21.146 11.671 -10.719 1.00 52.53 120 ASP A CA 1
ATOM 912 C C . ASP A 1 120 ? 20.457 10.670 -11.665 1.00 52.53 120 ASP A C 1
ATOM 914 O O . ASP A 1 120 ? 20.707 9.467 -11.650 1.00 52.53 120 ASP A O 1
ATOM 918 N N . GLU A 1 121 ? 19.539 11.194 -12.484 1.00 53.50 121 GLU A N 1
ATOM 919 C CA . GLU A 1 121 ? 18.869 10.530 -13.619 1.00 53.50 121 GLU A CA 1
ATOM 920 C C . GLU A 1 121 ? 18.027 9.270 -13.326 1.00 53.50 121 GLU A C 1
ATOM 922 O O . GLU A 1 121 ? 17.788 8.448 -14.215 1.00 53.50 121 GLU A O 1
ATOM 927 N N . SER A 1 122 ? 17.498 9.113 -12.107 1.00 59.72 122 SER A N 1
ATOM 928 C CA . SER A 1 122 ? 16.579 7.999 -11.833 1.00 59.72 122 SER A CA 1
ATOM 929 C C . SER A 1 122 ? 15.292 8.122 -12.658 1.00 59.72 122 SER A C 1
ATOM 931 O O . SER A 1 122 ? 14.578 9.129 -12.609 1.00 59.72 122 SER A O 1
ATOM 933 N N . LEU A 1 123 ? 14.981 7.084 -13.435 1.00 62.44 123 LEU A N 1
ATOM 934 C CA . LEU A 1 123 ? 13.768 7.071 -14.238 1.00 62.44 123 LEU A CA 1
ATOM 935 C C . LEU A 1 123 ? 12.579 6.850 -13.297 1.00 62.44 123 LEU A C 1
ATOM 937 O O . LEU A 1 123 ? 12.478 5.810 -12.635 1.00 62.44 123 LEU A O 1
ATOM 941 N N . TYR A 1 124 ? 11.729 7.875 -13.202 1.00 75.00 124 TYR A N 1
ATOM 942 C CA . TYR A 1 124 ? 10.626 7.969 -12.252 1.00 75.00 124 TYR A CA 1
ATOM 943 C C . TYR A 1 124 ? 9.292 7.766 -12.965 1.00 75.00 124 TYR A C 1
ATOM 945 O O . TYR A 1 124 ? 8.924 8.537 -13.852 1.00 75.00 124 TYR A O 1
ATOM 953 N N . VAL A 1 125 ? 8.541 6.752 -12.543 1.00 82.62 125 VAL A N 1
ATOM 954 C CA . VAL A 1 125 ? 7.131 6.608 -12.914 1.00 82.62 125 VAL A CA 1
ATOM 955 C C . VAL A 1 125 ? 6.318 6.432 -11.650 1.00 82.62 125 VAL A C 1
ATOM 957 O O . VAL A 1 125 ? 6.646 5.604 -10.800 1.00 82.62 125 VAL A O 1
ATOM 960 N N . SER A 1 126 ? 5.243 7.205 -11.537 1.00 86.62 126 SER A N 1
ATOM 961 C CA . SER A 1 126 ? 4.274 7.057 -10.465 1.00 86.62 126 SER A CA 1
ATOM 962 C C . SER A 1 126 ? 2.858 6.946 -11.001 1.00 86.62 126 SER A C 1
ATOM 964 O O . SER A 1 126 ? 2.538 7.391 -12.103 1.00 86.62 126 SER A O 1
ATOM 966 N N . CYS A 1 127 ? 2.008 6.296 -10.220 1.00 88.44 127 CYS A N 1
ATOM 967 C CA . CYS A 1 127 ? 0.582 6.221 -10.472 1.00 88.44 127 CYS A CA 1
ATOM 968 C C . CYS A 1 127 ? -0.161 6.042 -9.151 1.00 88.44 127 CYS A C 1
ATOM 970 O O . CYS A 1 127 ? 0.391 5.520 -8.185 1.00 88.44 127 CYS A O 1
ATOM 972 N N . GLY A 1 128 ? -1.425 6.436 -9.079 1.00 86.62 128 GLY A N 1
ATOM 973 C CA . GLY A 1 128 ? -2.201 6.261 -7.859 1.00 86.62 128 GLY A CA 1
ATOM 974 C C . GLY A 1 128 ? -3.689 6.423 -8.085 1.00 86.62 128 GLY A C 1
ATOM 975 O O . GLY A 1 128 ? -4.133 6.757 -9.179 1.00 86.62 128 GLY A O 1
ATOM 976 N N . SER A 1 129 ? -4.458 6.186 -7.026 1.00 85.69 129 SER A N 1
ATOM 977 C CA . SER A 1 129 ? -5.892 6.486 -6.998 1.00 85.69 129 SER A CA 1
ATOM 978 C C . SER A 1 129 ? -6.184 7.989 -7.035 1.00 85.69 129 SER A C 1
ATOM 980 O O . SER A 1 129 ? -7.301 8.383 -7.354 1.00 85.69 129 SER A O 1
ATOM 982 N N . GLU A 1 130 ? -5.195 8.811 -6.682 1.00 81.25 130 GLU A N 1
ATOM 983 C CA . GLU A 1 130 ? -5.248 10.270 -6.713 1.00 81.25 130 GLU A CA 1
ATOM 984 C C . GLU A 1 130 ? -3.956 10.821 -7.334 1.00 81.25 130 GLU A C 1
ATOM 986 O O . GLU A 1 130 ? -2.895 10.197 -7.232 1.00 81.25 130 GLU A O 1
ATOM 991 N N . GLU A 1 131 ? -4.056 11.982 -7.981 1.00 72.00 131 GLU A N 1
ATOM 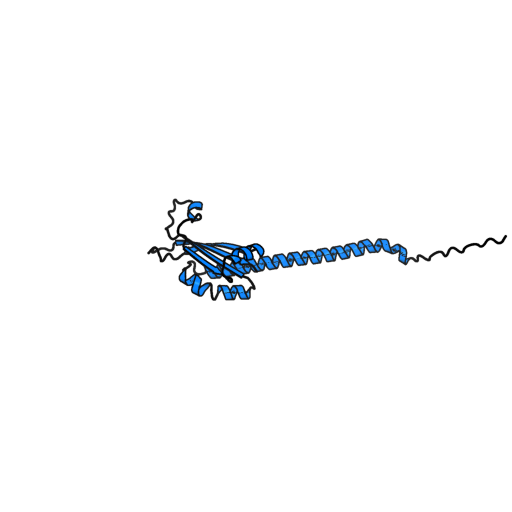992 C CA . GLU A 1 131 ? -2.938 12.685 -8.617 1.00 72.00 131 GLU A CA 1
ATOM 993 C C . GLU A 1 131 ? -2.613 13.979 -7.845 1.00 72.00 131 GLU A C 1
ATOM 995 O O . GLU A 1 131 ? -3.522 14.700 -7.431 1.00 72.00 131 GLU A O 1
ATOM 1000 N N . GLY A 1 132 ? -1.319 14.290 -7.675 1.00 67.75 132 GLY A N 1
ATOM 1001 C CA . GLY A 1 132 ? -0.831 15.577 -7.150 1.00 67.75 132 GLY A CA 1
ATOM 1002 C C . GLY A 1 132 ? -0.060 15.523 -5.821 1.00 67.75 132 GLY A C 1
ATOM 1003 O O . GLY A 1 132 ? 0.042 14.484 -5.171 1.00 67.75 132 GLY A O 1
ATOM 1004 N N . GLU A 1 133 ? 0.485 16.674 -5.405 1.00 62.16 133 GLU A N 1
ATOM 1005 C CA . GLU A 1 133 ? 1.271 16.844 -4.162 1.00 62.16 133 GLU A CA 1
ATOM 1006 C C . GLU A 1 133 ? 0.483 16.501 -2.884 1.00 62.16 133 GLU A C 1
ATOM 1008 O O . GLU A 1 133 ? 1.073 16.154 -1.860 1.00 62.16 133 GLU A O 1
ATOM 1013 N N . SER A 1 134 ? -0.851 16.508 -2.948 1.00 76.31 134 SER A N 1
ATOM 1014 C CA . SER A 1 134 ? -1.725 16.186 -1.814 1.00 76.31 134 SER A CA 1
ATOM 1015 C C . SER A 1 134 ? -1.682 14.711 -1.396 1.00 76.31 134 SER A C 1
ATOM 1017 O O . SER A 1 134 ? -2.116 14.382 -0.293 1.00 76.31 134 SER A O 1
ATOM 1019 N N . VAL A 1 135 ? -1.152 13.811 -2.232 1.00 81.06 135 VAL A N 1
ATOM 1020 C CA . VAL A 1 135 ? -1.120 12.368 -1.943 1.00 81.06 135 VAL A CA 1
ATOM 1021 C C . VAL A 1 135 ? -0.241 12.055 -0.735 1.00 81.06 135 VAL A C 1
ATOM 1023 O O . VAL A 1 135 ? -0.634 11.260 0.118 1.00 81.06 135 VAL A O 1
ATOM 1026 N N . ALA A 1 136 ? 0.930 12.690 -0.631 1.00 78.25 136 ALA A N 1
ATOM 1027 C CA . ALA A 1 136 ? 1.842 12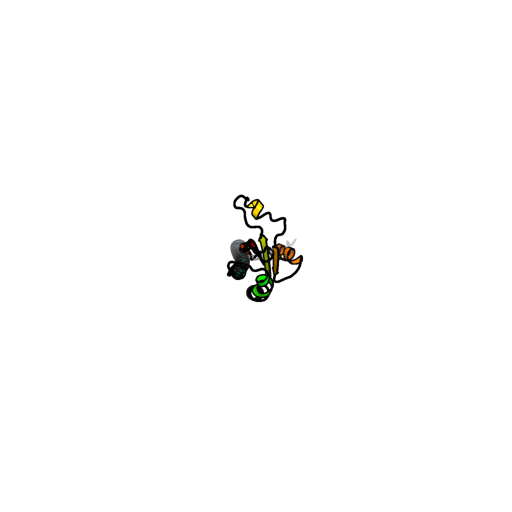.462 0.487 1.00 78.25 136 ALA A CA 1
ATOM 1028 C C . ALA A 1 136 ? 1.223 12.927 1.812 1.00 78.25 136 ALA A C 1
ATOM 1030 O O . ALA A 1 136 ? 1.261 12.198 2.801 1.00 78.25 136 ALA A O 1
ATOM 1031 N N . GLU A 1 137 ? 0.595 14.103 1.818 1.00 83.81 137 GLU A N 1
ATOM 1032 C CA . GLU A 1 137 ? -0.065 14.654 3.002 1.00 83.81 137 GLU A CA 1
ATOM 1033 C C . GLU A 1 137 ? -1.266 13.797 3.430 1.00 83.81 137 GLU A C 1
ATOM 1035 O O . GLU A 1 137 ? -1.390 13.428 4.599 1.00 83.81 137 GLU A O 1
ATOM 1040 N N . GLN A 1 138 ? -2.116 13.400 2.479 1.00 85.31 138 GLN A N 1
ATOM 1041 C CA . GLN A 1 138 ? -3.256 12.526 2.754 1.00 85.31 138 GLN A CA 1
ATOM 1042 C C . GLN A 1 138 ? -2.827 11.157 3.279 1.00 85.31 138 GLN A C 1
ATOM 1044 O O . GLN A 1 138 ? -3.408 10.662 4.246 1.00 85.31 138 GLN A O 1
ATOM 1049 N N . ALA A 1 139 ? -1.810 10.550 2.662 1.00 86.56 139 ALA A N 1
ATOM 1050 C CA . ALA A 1 139 ? -1.290 9.265 3.094 1.00 86.56 139 ALA A CA 1
ATOM 1051 C C . ALA A 1 139 ? -0.736 9.364 4.520 1.00 86.56 139 ALA A C 1
ATOM 1053 O O . ALA A 1 139 ? -1.120 8.559 5.363 1.00 86.56 139 ALA A O 1
ATOM 1054 N N . MET A 1 140 ? 0.092 10.374 4.816 1.00 86.00 140 MET A N 1
ATOM 1055 C CA . MET A 1 140 ? 0.689 10.578 6.144 1.00 86.00 140 MET A CA 1
ATOM 1056 C C . MET A 1 140 ? -0.359 10.793 7.241 1.00 86.00 140 MET A C 1
ATOM 1058 O O . MET A 1 140 ? -0.203 10.271 8.343 1.00 86.00 140 MET A O 1
ATOM 1062 N N . ASN A 1 141 ? -1.459 11.480 6.927 1.00 89.19 141 ASN A N 1
ATOM 1063 C CA . ASN A 1 141 ? -2.565 11.688 7.863 1.00 89.19 141 ASN A CA 1
ATOM 1064 C C . ASN A 1 141 ? -3.426 10.431 8.097 1.00 89.19 141 ASN A C 1
ATOM 1066 O O . ASN A 1 141 ? -4.265 10.427 8.997 1.00 89.19 141 ASN A O 1
ATOM 1070 N N . SER A 1 142 ? -3.217 9.363 7.319 1.00 88.25 142 SER A N 1
ATOM 1071 C CA . SER A 1 142 ? -4.082 8.174 7.285 1.00 88.25 142 SER A CA 1
ATOM 1072 C C . SER A 1 142 ? -3.375 6.880 7.713 1.00 88.25 142 SER A C 1
ATOM 1074 O O . SER A 1 142 ? -3.880 5.793 7.436 1.00 88.25 142 SER A O 1
ATOM 1076 N N . ASN A 1 143 ? -2.219 6.971 8.389 1.00 88.56 143 ASN A N 1
ATOM 1077 C CA . ASN A 1 143 ? -1.395 5.823 8.810 1.00 88.56 143 ASN A CA 1
ATOM 1078 C C . ASN A 1 143 ? -1.126 4.836 7.655 1.00 88.56 143 ASN A C 1
ATOM 1080 O O . ASN A 1 143 ? -1.629 3.706 7.657 1.00 88.56 143 ASN A O 1
ATOM 1084 N N . PRO A 1 144 ? -0.340 5.248 6.649 1.00 93.81 144 PRO A N 1
ATOM 1085 C CA . PRO A 1 144 ? -0.201 4.488 5.425 1.00 93.81 144 PRO A CA 1
ATOM 1086 C C . PRO A 1 144 ? 0.662 3.243 5.652 1.00 93.81 144 PRO A C 1
ATOM 1088 O O . PRO A 1 144 ? 1.600 3.231 6.451 1.00 93.81 144 PRO A O 1
ATOM 1091 N N . VAL A 1 145 ? 0.386 2.191 4.888 1.00 94.75 145 VAL A N 1
ATOM 1092 C CA . VAL A 1 145 ? 1.283 1.044 4.747 1.00 94.75 145 VAL A CA 1
ATOM 1093 C C . VAL A 1 145 ? 2.191 1.306 3.554 1.00 94.75 145 VAL A C 1
ATOM 1095 O O . VAL A 1 145 ? 1.715 1.445 2.429 1.00 94.75 145 VAL A O 1
ATOM 1098 N N . ILE A 1 146 ? 3.498 1.363 3.810 1.00 93.62 146 ILE A N 1
ATOM 1099 C CA . ILE A 1 146 ? 4.533 1.559 2.792 1.00 93.62 146 ILE A CA 1
ATOM 1100 C C . ILE A 1 146 ? 5.307 0.254 2.643 1.00 93.62 146 ILE A C 1
ATOM 1102 O O . ILE A 1 146 ? 5.793 -0.302 3.629 1.00 93.62 146 ILE A O 1
ATOM 1106 N N . MET A 1 147 ? 5.427 -0.234 1.414 1.00 93.69 147 MET A N 1
ATOM 1107 C CA . MET A 1 147 ? 6.230 -1.409 1.097 1.00 93.69 147 MET A CA 1
ATOM 1108 C C . MET A 1 147 ? 7.169 -1.127 -0.061 1.00 93.69 147 MET A C 1
ATOM 1110 O O . MET A 1 147 ? 6.757 -0.568 -1.072 1.00 93.69 147 MET A O 1
ATOM 1114 N N . ASN A 1 148 ? 8.417 -1.560 0.095 1.00 92.19 148 ASN A N 1
ATOM 1115 C CA . ASN A 1 148 ? 9.472 -1.378 -0.889 1.00 92.19 148 ASN A CA 1
ATOM 1116 C C . ASN A 1 148 ? 9.937 -2.742 -1.393 1.00 92.19 148 ASN A C 1
ATOM 1118 O O . ASN A 1 148 ? 10.218 -3.633 -0.590 1.00 92.19 148 ASN A O 1
ATOM 1122 N N . PHE A 1 149 ? 10.032 -2.890 -2.710 1.00 90.81 149 PHE A N 1
ATOM 1123 C CA . PHE A 1 149 ? 10.471 -4.116 -3.364 1.00 90.81 149 PHE A CA 1
ATOM 1124 C C . PHE A 1 149 ? 11.561 -3.801 -4.385 1.00 90.81 149 PHE A C 1
ATOM 1126 O O . PHE A 1 149 ? 11.374 -2.895 -5.201 1.00 90.81 149 PHE A O 1
ATOM 1133 N N . PRO A 1 150 ? 12.676 -4.546 -4.390 1.00 89.69 150 PRO A N 1
ATOM 1134 C CA . PRO A 1 150 ? 13.598 -4.504 -5.511 1.00 89.69 150 PRO A CA 1
ATOM 1135 C C . PRO A 1 150 ? 12.925 -5.136 -6.734 1.00 89.69 150 PRO A C 1
ATOM 1137 O O . PRO A 1 150 ? 12.294 -6.191 -6.634 1.00 89.69 150 PRO A O 1
ATOM 1140 N N . VAL A 1 151 ? 13.044 -4.488 -7.886 1.00 88.81 151 VAL A N 1
ATOM 1141 C CA . VAL A 1 151 ? 12.433 -4.921 -9.148 1.00 88.81 151 VAL A CA 1
ATOM 1142 C C . VAL A 1 151 ? 13.403 -4.701 -10.301 1.00 88.81 151 VAL A C 1
ATOM 1144 O O . VAL A 1 151 ? 14.202 -3.769 -10.276 1.00 88.81 151 VAL A O 1
ATOM 1147 N N . ALA A 1 152 ? 13.331 -5.541 -11.330 1.00 88.94 152 ALA A N 1
ATOM 1148 C CA . ALA A 1 152 ? 14.010 -5.247 -12.586 1.00 88.94 152 ALA A CA 1
ATOM 1149 C C . ALA A 1 152 ? 13.216 -4.176 -13.347 1.00 88.94 152 ALA A C 1
ATOM 1151 O O . ALA A 1 152 ? 11.989 -4.260 -13.426 1.00 88.94 152 ALA A O 1
ATOM 1152 N N . VAL A 1 153 ? 13.897 -3.190 -13.926 1.00 87.94 153 VAL A N 1
ATOM 1153 C CA . VAL A 1 153 ? 13.273 -2.119 -14.719 1.00 87.94 153 VAL A CA 1
ATOM 1154 C C . VAL A 1 153 ? 13.780 -2.162 -16.157 1.00 87.94 153 VAL A C 1
ATOM 1156 O O . VAL A 1 153 ? 14.973 -2.338 -16.397 1.00 87.94 153 VAL A O 1
ATOM 1159 N N . GLY A 1 154 ? 12.880 -2.043 -17.132 1.00 84.56 154 GLY A N 1
ATOM 1160 C CA . GLY A 1 154 ? 13.276 -1.965 -18.539 1.00 84.56 154 GLY A CA 1
ATOM 1161 C C . GLY A 1 154 ? 13.938 -0.620 -18.831 1.00 84.56 154 GLY A C 1
ATOM 1162 O O . GLY A 1 154 ? 13.361 0.408 -18.507 1.00 84.56 154 GLY A O 1
ATOM 1163 N N . CYS A 1 155 ? 15.116 -0.599 -19.460 1.00 79.06 155 CYS A N 1
ATOM 1164 C CA . CYS A 1 155 ? 15.895 0.626 -19.700 1.00 79.06 155 CYS A CA 1
ATOM 1165 C C . CYS A 1 155 ? 15.953 1.003 -21.193 1.00 79.06 155 CYS A C 1
ATOM 1167 O O . CYS A 1 155 ? 17.016 0.907 -21.813 1.00 79.06 155 CYS A O 1
ATOM 1169 N N . PRO A 1 156 ? 14.829 1.437 -21.802 1.00 67.88 156 PRO A N 1
ATOM 1170 C CA . PRO A 1 156 ? 14.747 1.662 -23.245 1.00 67.88 156 PRO A CA 1
ATOM 1171 C C . PRO A 1 156 ? 15.645 2.811 -23.725 1.00 67.88 156 PRO A C 1
ATOM 1173 O O . PRO A 1 156 ? 16.179 2.751 -24.830 1.00 67.88 156 PRO A O 1
ATOM 1176 N N . SER A 1 157 ? 15.859 3.831 -22.890 1.00 65.88 157 SER A N 1
ATOM 1177 C CA . SER A 1 157 ? 16.626 5.036 -23.234 1.00 65.88 157 SER A CA 1
ATOM 1178 C C . SER A 1 157 ? 18.128 4.791 -23.412 1.00 65.88 157 SER A C 1
ATOM 1180 O O . SER A 1 157 ? 18.796 5.586 -24.063 1.00 65.88 157 SER A O 1
ATOM 1182 N N . TYR A 1 158 ? 18.663 3.694 -22.863 1.00 60.69 158 TYR A N 1
ATOM 1183 C CA . TYR A 1 158 ? 20.109 3.442 -22.802 1.00 60.69 158 TYR A CA 1
ATOM 1184 C C . TYR A 1 158 ? 20.603 2.427 -23.838 1.00 60.69 158 TYR A C 1
ATOM 1186 O O . TYR A 1 158 ? 21.765 2.027 -23.795 1.00 60.69 158 TYR A O 1
ATOM 1194 N N . SER A 1 159 ? 19.755 1.980 -24.779 1.00 61.31 159 SER A N 1
ATOM 1195 C CA . SER A 1 159 ? 20.087 0.915 -25.753 1.00 61.31 159 SER A CA 1
ATOM 1196 C C . SER A 1 159 ? 20.685 -0.352 -25.112 1.00 61.31 159 SER A C 1
ATOM 1198 O O . SER A 1 159 ? 21.378 -1.134 -25.762 1.00 61.31 159 SER A O 1
ATOM 1200 N N . SER A 1 160 ? 20.431 -0.545 -23.816 1.00 64.12 160 SER A N 1
ATOM 1201 C CA . SER A 1 160 ? 20.985 -1.643 -23.044 1.00 64.12 160 SER A CA 1
ATOM 1202 C C . SER A 1 160 ? 20.214 -2.919 -23.355 1.00 64.12 160 SER A C 1
ATOM 1204 O O . SER A 1 160 ? 18.984 -2.939 -23.328 1.00 64.12 160 SER A O 1
ATOM 1206 N N . ASN A 1 161 ? 20.941 -4.007 -23.605 1.00 66.44 161 ASN A N 1
ATOM 1207 C CA . ASN A 1 161 ? 20.353 -5.341 -23.754 1.00 66.44 161 ASN A CA 1
ATOM 1208 C C . ASN A 1 161 ? 19.897 -5.937 -22.411 1.00 66.44 161 ASN A C 1
ATOM 1210 O O . ASN A 1 161 ? 19.339 -7.034 -22.387 1.00 66.44 161 ASN A O 1
ATOM 1214 N N . THR A 1 162 ? 20.168 -5.257 -21.294 1.00 72.31 162 THR A N 1
ATOM 1215 C CA . THR A 1 162 ? 19.864 -5.735 -19.947 1.00 72.31 162 THR A CA 1
ATOM 1216 C C . THR A 1 162 ? 18.921 -4.784 -19.224 1.00 72.31 162 THR A C 1
ATOM 1218 O O . THR A 1 162 ? 19.019 -3.562 -19.348 1.00 72.31 162 THR A O 1
ATOM 1221 N N . ASN A 1 163 ? 18.027 -5.359 -18.420 1.00 80.75 163 ASN A N 1
ATOM 1222 C CA . ASN A 1 163 ? 17.210 -4.594 -17.485 1.00 80.75 163 ASN A CA 1
ATOM 1223 C C . ASN A 1 163 ? 18.102 -3.948 -16.415 1.00 80.75 163 ASN A C 1
ATOM 1225 O O . ASN A 1 163 ? 19.092 -4.545 -15.986 1.00 80.75 163 ASN A O 1
ATOM 1229 N N . GLY A 1 164 ? 17.730 -2.746 -15.988 1.00 82.88 164 GLY A N 1
ATOM 1230 C CA . GLY A 1 164 ? 18.303 -2.090 -14.820 1.00 82.88 164 GLY A CA 1
ATOM 1231 C C . GLY A 1 164 ? 17.708 -2.628 -13.520 1.00 82.88 164 GLY A C 1
ATOM 1232 O O . GLY A 1 164 ? 16.809 -3.479 -13.518 1.00 82.88 164 GLY A O 1
ATOM 1233 N N . LEU A 1 165 ? 18.190 -2.092 -12.403 1.00 85.56 165 LEU A N 1
ATOM 1234 C CA . LEU A 1 165 ? 17.647 -2.357 -11.075 1.00 85.56 165 LEU A CA 1
ATOM 1235 C C . LEU A 1 165 ? 16.815 -1.160 -10.629 1.00 85.56 165 LEU A C 1
ATOM 1237 O O . LEU A 1 165 ? 17.182 -0.012 -10.856 1.00 85.56 165 LEU A O 1
ATOM 1241 N N . GLY A 1 166 ? 15.688 -1.416 -9.987 1.00 86.12 166 GLY A N 1
ATOM 1242 C CA . GLY A 1 166 ? 14.849 -0.372 -9.434 1.00 86.12 166 GLY A CA 1
ATOM 1243 C C . GLY A 1 166 ? 14.246 -0.752 -8.099 1.00 86.12 166 GLY A C 1
ATOM 1244 O O . GLY A 1 166 ? 14.293 -1.900 -7.652 1.00 86.12 166 GLY A O 1
ATOM 1245 N N . MET A 1 167 ? 13.646 0.248 -7.474 1.00 88.19 167 MET A N 1
ATOM 1246 C CA . MET A 1 167 ? 12.854 0.117 -6.271 1.00 88.19 167 MET A CA 1
ATOM 1247 C C . MET A 1 167 ? 11.410 0.491 -6.587 1.00 88.19 167 MET A C 1
ATOM 1249 O O . MET A 1 167 ? 11.113 1.597 -7.042 1.00 88.19 167 MET A O 1
ATOM 1253 N N . LEU A 1 168 ? 10.517 -0.460 -6.343 1.00 89.69 168 LEU A N 1
ATOM 1254 C CA . LEU A 1 168 ? 9.079 -0.274 -6.352 1.00 89.69 168 LEU A CA 1
ATOM 1255 C C . LEU A 1 168 ? 8.628 0.067 -4.935 1.00 89.69 168 LEU A C 1
ATOM 1257 O O . LEU A 1 168 ? 8.751 -0.760 -4.034 1.00 89.69 168 LEU A O 1
ATOM 1261 N N . THR A 1 169 ? 8.033 1.236 -4.758 1.00 91.38 169 THR A N 1
ATOM 1262 C CA . THR A 1 169 ? 7.370 1.650 -3.525 1.00 91.38 169 THR A CA 1
ATOM 1263 C C . THR A 1 169 ? 5.862 1.618 -3.732 1.00 91.38 169 THR A C 1
ATOM 1265 O O . THR A 1 169 ? 5.333 2.303 -4.603 1.00 91.38 169 THR A O 1
ATOM 1268 N N . VAL A 1 170 ? 5.157 0.834 -2.920 1.00 92.75 170 VAL A N 1
ATOM 1269 C CA . VAL A 1 170 ? 3.692 0.795 -2.870 1.00 92.75 170 VAL A CA 1
ATOM 1270 C C . VAL A 1 170 ? 3.241 1.402 -1.550 1.00 92.75 170 VAL A C 1
ATOM 1272 O O . VAL A 1 170 ? 3.551 0.883 -0.479 1.00 92.75 170 VAL A O 1
ATOM 1275 N N . VAL A 1 171 ? 2.503 2.500 -1.640 1.00 93.75 171 VAL A N 1
ATOM 1276 C CA . VAL A 1 171 ? 1.866 3.197 -0.524 1.00 93.75 171 VAL A CA 1
ATOM 1277 C C . VAL A 1 171 ? 0.375 2.887 -0.573 1.00 93.75 171 VAL A C 1
ATOM 1279 O O . VAL A 1 171 ? -0.242 2.965 -1.633 1.00 93.75 171 VAL A O 1
ATOM 1282 N N . THR A 1 172 ? -0.223 2.495 0.548 1.00 94.88 172 THR A N 1
ATOM 1283 C CA . THR A 1 172 ? -1.652 2.152 0.631 1.00 94.88 172 THR A CA 1
ATOM 1284 C C . THR A 1 172 ? -2.254 2.696 1.920 1.00 94.88 172 THR A C 1
ATOM 1286 O O . THR A 1 172 ? -1.664 2.542 2.986 1.00 94.88 172 THR A O 1
ATOM 1289 N N . TRP A 1 173 ? -3.424 3.323 1.831 1.00 95.25 173 TRP A N 1
ATOM 1290 C CA . TRP A 1 173 ? -4.147 3.900 2.970 1.00 95.25 173 TRP A CA 1
ATOM 1291 C C . TRP A 1 173 ? -5.663 3.829 2.737 1.00 95.25 173 TRP A C 1
ATOM 1293 O O . TRP A 1 173 ? -6.102 3.338 1.697 1.00 95.25 173 TRP A O 1
ATOM 1303 N N . ARG A 1 174 ? -6.471 4.255 3.709 1.00 91.75 174 ARG A N 1
ATOM 1304 C CA . ARG A 1 174 ? -7.921 4.444 3.538 1.00 91.75 174 ARG A CA 1
ATOM 1305 C C . ARG A 1 174 ? -8.243 5.925 3.415 1.00 91.75 174 ARG A C 1
ATOM 1307 O O . ARG A 1 174 ? -7.616 6.699 4.163 1.00 91.75 174 ARG A O 1
#

pLDDT: mean 80.25, std 15.14, range [42.44, 96.88]